Protein AF-X1DPW8-F1 (afdb_monomer)

Structure (mmCIF, N/CA/C/O backbone):
data_AF-X1DPW8-F1
#
_entry.id   AF-X1DPW8-F1
#
loop_
_atom_site.group_PDB
_atom_site.id
_atom_site.type_symbol
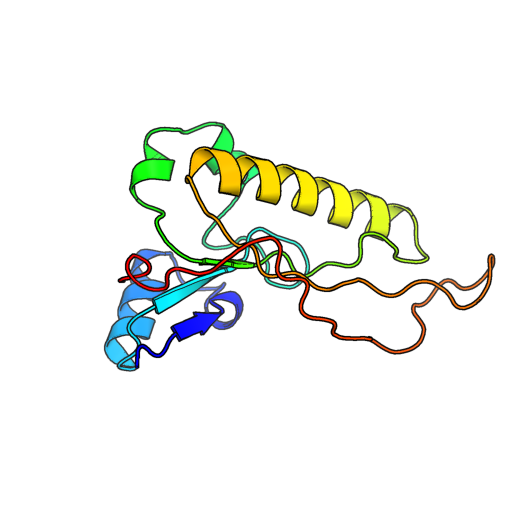_atom_site.label_atom_id
_atom_site.label_alt_id
_atom_site.label_comp_id
_atom_site.label_asym_id
_atom_site.label_entity_id
_atom_site.label_seq_id
_atom_site.pdbx_PDB_ins_code
_atom_site.Cartn_x
_atom_site.Cartn_y
_atom_site.Cartn_z
_atom_site.occupancy
_atom_site.B_iso_or_equiv
_atom_site.auth_seq_id
_atom_site.auth_comp_id
_atom_site.auth_asym_id
_atom_site.auth_atom_id
_atom_site.pdbx_PDB_model_num
ATOM 1 N N . MET A 1 1 ? 2.484 -3.925 24.265 1.00 70.31 1 MET A N 1
ATOM 2 C CA . MET A 1 1 ? 3.050 -3.961 22.899 1.00 70.31 1 MET A CA 1
ATOM 3 C C . MET A 1 1 ? 1.898 -4.350 22.000 1.00 70.31 1 MET A C 1
ATOM 5 O O . MET A 1 1 ? 1.327 -5.391 22.285 1.00 70.31 1 MET A O 1
ATOM 9 N N . LYS A 1 2 ? 1.523 -3.513 21.024 1.00 79.75 2 LYS A N 1
ATOM 10 C CA . LYS A 1 2 ? 0.401 -3.804 20.118 1.00 79.75 2 LYS A CA 1
ATOM 11 C C . LYS A 1 2 ? 0.865 -4.748 19.010 1.00 79.75 2 LYS A C 1
ATOM 13 O O . LYS A 1 2 ? 1.939 -4.524 18.446 1.00 79.75 2 LYS A O 1
ATOM 18 N N . LEU A 1 3 ? 0.086 -5.786 18.718 1.00 88.19 3 LEU A N 1
ATOM 19 C CA . LEU A 1 3 ? 0.318 -6.677 17.576 1.00 88.19 3 LEU A CA 1
ATOM 20 C C . LEU A 1 3 ? -0.586 -6.273 16.414 1.00 88.19 3 LEU A C 1
ATOM 22 O O . LEU A 1 3 ? -1.760 -5.971 16.613 1.00 88.19 3 LEU A O 1
ATOM 26 N N . GLY A 1 4 ? -0.037 -6.285 15.201 1.00 88.38 4 GLY A N 1
ATOM 27 C CA . GLY A 1 4 ? -0.782 -5.942 13.997 1.00 88.38 4 GLY A CA 1
ATOM 28 C C . GLY A 1 4 ? -0.474 -6.850 12.818 1.00 88.38 4 GLY A C 1
ATOM 29 O O . GLY A 1 4 ? 0.441 -7.674 12.874 1.00 88.38 4 GLY A O 1
ATOM 30 N N . VAL A 1 5 ? -1.265 -6.701 11.757 1.00 91.75 5 VAL A N 1
ATOM 31 C CA . VAL A 1 5 ? -1.198 -7.552 10.563 1.00 91.75 5 VAL A CA 1
ATOM 32 C C . VAL A 1 5 ? -1.316 -6.746 9.275 1.00 91.75 5 VAL A C 1
ATOM 34 O O . VAL A 1 5 ? -2.123 -5.823 9.171 1.00 91.75 5 VAL A O 1
ATOM 37 N N . LEU A 1 6 ? -0.537 -7.149 8.270 1.00 91.81 6 LEU A N 1
ATOM 38 C CA . LEU A 1 6 ? -0.722 -6.719 6.891 1.00 91.81 6 LEU A CA 1
ATOM 39 C C . LEU A 1 6 ? -1.941 -7.419 6.285 1.00 91.81 6 LEU A C 1
ATOM 41 O O . LEU A 1 6 ? -1.986 -8.644 6.162 1.00 91.81 6 LEU A O 1
ATOM 45 N N . THR A 1 7 ? -2.914 -6.624 5.859 1.00 91.81 7 THR A N 1
ATOM 46 C CA . THR A 1 7 ? -4.246 -7.089 5.436 1.00 91.81 7 THR A CA 1
ATOM 47 C C . THR A 1 7 ? -4.291 -7.795 4.082 1.00 91.81 7 THR A C 1
ATOM 49 O O . THR A 1 7 ? -5.336 -8.319 3.704 1.00 91.81 7 THR A O 1
ATOM 52 N N . SER A 1 8 ? -3.165 -7.914 3.372 1.00 91.62 8 SER A N 1
ATOM 53 C CA . SER A 1 8 ? -3.082 -8.592 2.067 1.00 91.62 8 SER A CA 1
ATOM 54 C C . SER A 1 8 ? -3.601 -10.033 2.072 1.00 91.62 8 SER A C 1
ATOM 56 O O . SER A 1 8 ? -4.111 -10.503 1.058 1.00 91.62 8 SER A O 1
ATOM 58 N N . LEU A 1 9 ? -3.519 -10.737 3.207 1.00 91.44 9 LEU A N 1
ATOM 59 C CA . LEU A 1 9 ? -4.064 -12.093 3.358 1.00 91.44 9 LEU A CA 1
ATOM 60 C C . LEU A 1 9 ? -5.602 -12.132 3.353 1.00 91.44 9 LEU A C 1
ATOM 62 O O . LEU A 1 9 ? -6.188 -13.178 3.087 1.00 91.44 9 LEU A O 1
ATOM 66 N N . PHE A 1 10 ? -6.254 -11.001 3.623 1.00 94.50 10 PHE A N 1
ATOM 67 C CA . PHE A 1 10 ? -7.705 -10.869 3.741 1.00 94.50 10 PHE A CA 1
ATOM 68 C C . PHE A 1 10 ? -8.353 -10.240 2.506 1.00 94.50 10 PHE A C 1
ATOM 70 O O . PHE A 1 10 ? -9.513 -9.855 2.570 1.00 94.50 10 PHE A O 1
ATOM 77 N N . GLY A 1 11 ? -7.653 -10.132 1.371 1.00 93.38 11 GLY A N 1
ATOM 78 C CA . GLY A 1 11 ? -8.138 -9.396 0.191 1.00 93.38 11 GLY A CA 1
ATOM 79 C C . GLY A 1 11 ? -9.423 -9.924 -0.472 1.00 93.38 11 GLY A C 1
ATOM 80 O O . GLY A 1 11 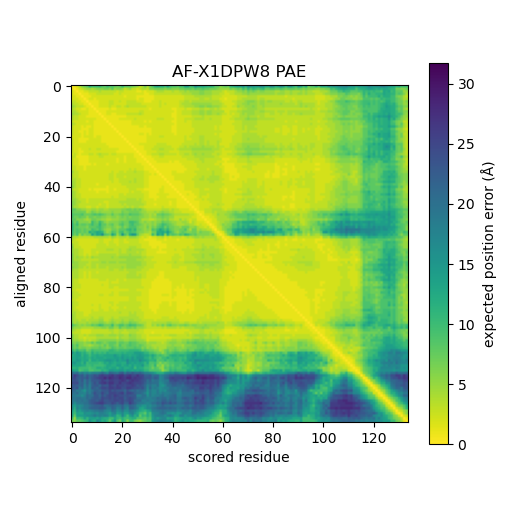? -9.892 -9.316 -1.427 1.00 93.38 11 GLY A O 1
ATOM 81 N N . SER A 1 12 ? -9.973 -11.048 -0.000 1.00 95.19 12 SER A N 1
ATOM 82 C CA . SER A 1 12 ? -11.276 -11.586 -0.426 1.00 95.19 12 SER A CA 1
ATOM 83 C C . SER A 1 12 ? -12.442 -11.187 0.484 1.00 95.19 12 SER A C 1
ATOM 85 O O . SER A 1 12 ? -13.588 -11.402 0.101 1.00 95.19 12 SER A O 1
ATOM 87 N N . LEU A 1 13 ? -12.154 -10.632 1.662 1.00 96.38 13 LEU A N 1
ATOM 88 C CA . LEU A 1 13 ? -13.139 -10.133 2.618 1.00 96.38 13 LEU A CA 1
ATOM 89 C C . LEU A 1 13 ? -13.391 -8.650 2.372 1.00 96.38 13 LEU A C 1
ATOM 91 O O . LEU A 1 13 ? -12.476 -7.931 1.948 1.00 96.38 13 LEU A O 1
ATOM 95 N N . ASP A 1 14 ? -14.592 -8.179 2.697 1.00 94.62 14 ASP A N 1
ATOM 96 C CA . ASP A 1 14 ? -14.814 -6.739 2.780 1.00 94.62 14 ASP A CA 1
ATOM 97 C C . ASP A 1 14 ? -14.078 -6.122 3.989 1.00 94.62 14 ASP A C 1
ATOM 99 O O . ASP A 1 14 ? -13.436 -6.812 4.788 1.00 94.62 14 ASP A O 1
ATOM 103 N N . TYR A 1 15 ? -14.099 -4.792 4.087 1.00 91.31 15 TYR A N 1
ATOM 104 C CA . TYR A 1 15 ? -13.365 -4.069 5.125 1.00 91.31 15 TYR A CA 1
ATOM 105 C C . TYR A 1 15 ? -13.822 -4.440 6.545 1.00 91.31 15 TYR A C 1
ATOM 107 O O . TYR A 1 15 ? -12.982 -4.666 7.415 1.00 91.31 15 TYR A O 1
ATOM 115 N N . GLU A 1 16 ? -15.131 -4.538 6.778 1.00 92.44 16 GLU A N 1
ATOM 116 C CA . GLU A 1 16 ? -15.690 -4.798 8.109 1.00 92.44 16 GLU A CA 1
ATOM 117 C C . GLU A 1 16 ? -15.480 -6.262 8.516 1.00 92.44 16 GLU A C 1
ATOM 119 O O . GLU A 1 16 ? -15.085 -6.550 9.648 1.00 92.44 16 GLU A O 1
ATOM 124 N N . GLU A 1 17 ? -15.660 -7.194 7.577 1.00 95.88 17 GLU A N 1
ATOM 125 C CA . GLU A 1 17 ? -15.346 -8.611 7.766 1.00 95.88 17 GLU A CA 1
ATOM 126 C C . GLU A 1 17 ? -13.863 -8.811 8.084 1.00 95.88 17 GLU A C 1
ATOM 128 O O . GLU A 1 17 ? -13.516 -9.553 9.005 1.00 95.88 17 GLU A O 1
ATOM 133 N N . MET A 1 18 ? -12.974 -8.127 7.357 1.00 94.81 18 MET A N 1
ATOM 134 C CA . MET A 1 18 ? -11.540 -8.160 7.625 1.00 94.81 18 MET A CA 1
ATOM 135 C C . MET A 1 18 ? -11.237 -7.671 9.045 1.00 94.81 18 MET A C 1
ATOM 137 O O . MET A 1 18 ? -10.570 -8.390 9.791 1.00 94.81 18 MET A O 1
ATOM 141 N N . LEU A 1 19 ? -11.761 -6.511 9.461 1.00 92.81 19 LEU A N 1
ATOM 142 C CA . LEU A 1 19 ? -11.536 -5.992 10.815 1.00 92.81 19 LEU A CA 1
ATOM 143 C C . LEU A 1 19 ? -12.059 -6.951 11.891 1.00 92.81 19 LEU A C 1
ATOM 145 O O . LEU A 1 19 ? -11.355 -7.206 12.871 1.00 92.81 19 LEU A O 1
ATOM 149 N N . ALA A 1 20 ? -13.237 -7.546 11.689 1.00 94.44 20 ALA A N 1
ATOM 150 C CA . ALA A 1 20 ? -13.788 -8.538 12.607 1.00 94.44 20 ALA A CA 1
ATOM 151 C C . ALA A 1 20 ? -12.847 -9.743 12.777 1.00 94.44 20 ALA A C 1
ATOM 153 O O . ALA A 1 20 ? -12.599 -10.176 13.903 1.00 94.44 20 ALA A O 1
ATOM 154 N N . ARG A 1 21 ? -12.256 -10.243 11.683 1.00 95.00 21 ARG A N 1
ATOM 155 C CA . ARG A 1 21 ? -11.278 -11.345 11.727 1.00 95.00 21 ARG A CA 1
ATOM 156 C C . ARG A 1 21 ? -9.988 -10.961 12.446 1.00 95.00 21 ARG A C 1
ATOM 158 O O . ARG A 1 21 ? -9.416 -11.798 13.143 1.00 95.00 21 ARG A O 1
ATOM 165 N N . VAL A 1 22 ? -9.528 -9.720 12.292 1.00 92.75 22 VAL A N 1
ATOM 166 C CA . VAL A 1 22 ? -8.331 -9.218 12.980 1.00 92.75 22 VAL A CA 1
ATOM 167 C C . VAL A 1 22 ? -8.574 -9.118 14.491 1.00 92.75 22 VAL A C 1
ATOM 169 O O . VAL A 1 22 ? -7.753 -9.605 15.270 1.00 92.75 22 VAL A O 1
ATOM 172 N N . VAL A 1 23 ? -9.731 -8.591 14.907 1.00 93.31 23 VAL A N 1
ATOM 173 C CA . VAL A 1 23 ? -10.130 -8.521 16.325 1.00 93.31 23 VAL A CA 1
ATOM 174 C C . VAL A 1 23 ? -10.313 -9.918 16.925 1.00 93.31 23 VAL A C 1
ATOM 176 O O . VAL A 1 23 ? -9.818 -10.184 18.019 1.00 93.31 23 VAL A O 1
ATOM 179 N N . GLU A 1 24 ? -10.966 -10.839 16.210 1.00 95.81 24 GLU A N 1
ATOM 180 C CA . GLU A 1 24 ? -11.142 -12.234 16.646 1.00 95.81 24 GLU A CA 1
ATOM 181 C C . GLU A 1 24 ? -9.795 -12.948 16.851 1.00 95.81 24 GLU A C 1
ATOM 183 O O . GLU A 1 24 ? -9.650 -13.758 17.766 1.00 95.81 24 GLU A O 1
ATOM 188 N N . ALA A 1 25 ? -8.787 -12.611 16.041 1.00 93.56 25 ALA A N 1
ATOM 189 C CA . ALA A 1 25 ? -7.423 -13.116 16.179 1.00 93.56 25 ALA A CA 1
ATOM 190 C C . ALA A 1 25 ? -6.629 -12.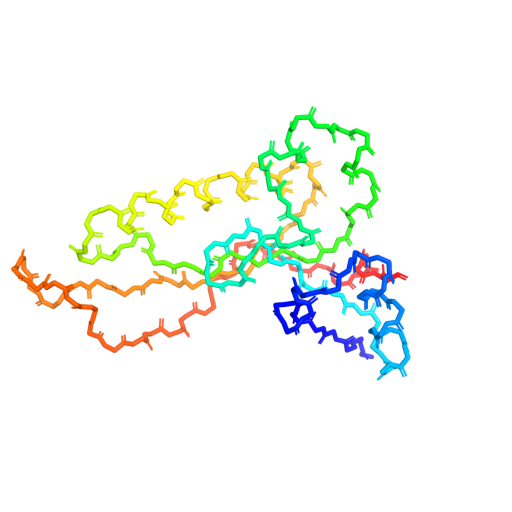473 17.338 1.00 93.56 25 ALA A C 1
ATOM 192 O O . ALA A 1 25 ? -5.477 -12.850 17.563 1.00 93.56 25 ALA A O 1
ATOM 193 N N . GLY A 1 26 ? -7.216 -11.521 18.073 1.00 92.50 26 GLY A N 1
ATOM 194 C CA . GLY A 1 26 ? -6.578 -10.827 19.195 1.00 92.50 26 GLY A CA 1
ATOM 195 C C . GLY A 1 26 ? -5.531 -9.793 18.773 1.00 92.50 26 GLY A C 1
ATOM 196 O O . GLY A 1 26 ? -4.618 -9.501 19.544 1.00 92.50 26 GLY A O 1
ATOM 197 N N . LEU A 1 27 ? -5.627 -9.279 17.547 1.00 90.75 27 LEU A N 1
ATOM 198 C CA . LEU A 1 27 ? -4.740 -8.248 17.013 1.00 90.75 27 LEU A CA 1
ATOM 199 C C . LEU A 1 27 ? -5.370 -6.861 17.191 1.00 90.75 27 LEU A C 1
ATOM 201 O O . LEU A 1 27 ? -6.588 -6.708 17.168 1.00 90.75 27 LEU A O 1
ATOM 205 N N . GLU A 1 28 ? -4.528 -5.844 17.350 1.00 87.38 28 GLU A N 1
ATOM 206 C CA . GLU A 1 28 ? -4.937 -4.492 17.761 1.00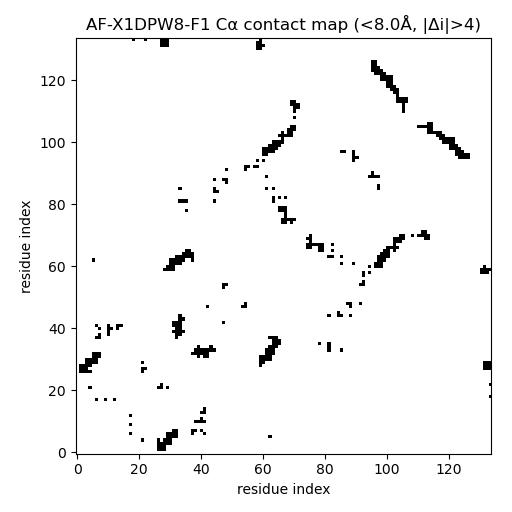 87.38 28 GLU A CA 1
ATOM 207 C C . GLU A 1 28 ? -4.705 -3.438 16.668 1.00 87.38 28 GLU A C 1
ATOM 209 O O . GLU A 1 28 ? -5.191 -2.315 16.782 1.00 87.38 28 GLU A O 1
ATOM 214 N N . ALA A 1 29 ? -3.956 -3.783 15.614 1.00 88.12 29 ALA A N 1
ATOM 215 C CA . ALA A 1 29 ? -3.592 -2.868 14.536 1.00 88.12 29 ALA A CA 1
ATOM 216 C C . ALA A 1 29 ? -3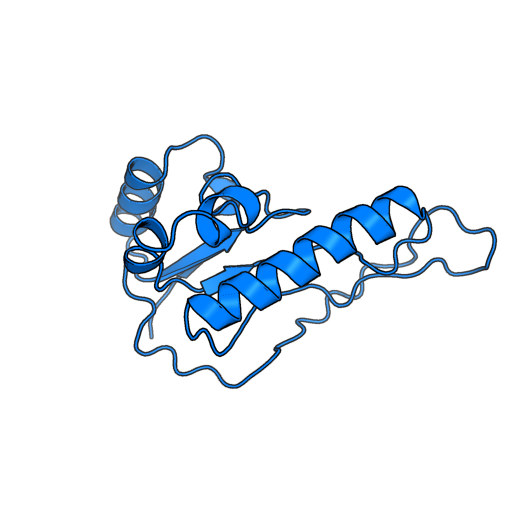.631 -3.540 13.155 1.00 88.12 29 ALA A C 1
ATOM 218 O O . ALA A 1 29 ? -3.366 -4.736 13.010 1.00 88.12 29 ALA A O 1
ATOM 219 N N . VAL A 1 30 ? -3.895 -2.745 12.117 1.00 89.81 30 VAL A N 1
ATOM 220 C CA . VAL A 1 30 ? -3.826 -3.185 10.715 1.00 89.81 30 VAL A CA 1
ATOM 221 C C . VAL A 1 30 ? -2.886 -2.312 9.895 1.00 89.81 30 VAL A C 1
ATOM 223 O O . VAL A 1 30 ? -2.782 -1.101 10.103 1.00 89.81 30 VAL A O 1
ATOM 226 N N . GLU A 1 31 ? -2.229 -2.956 8.937 1.00 90.94 31 GLU A N 1
ATOM 227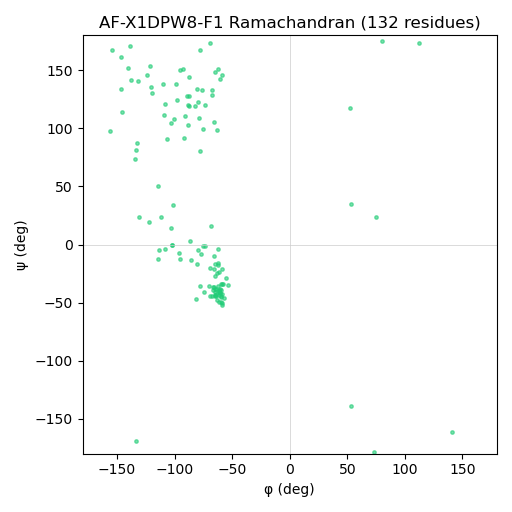 C CA . GLU A 1 31 ? -1.489 -2.337 7.842 1.00 90.94 31 GLU A CA 1
ATOM 228 C C . GLU A 1 31 ? -2.286 -2.566 6.547 1.00 90.94 31 GLU A C 1
ATOM 230 O O . GLU A 1 31 ? -2.601 -3.708 6.184 1.00 90.94 31 GLU A O 1
ATOM 235 N N . LEU A 1 32 ? -2.682 -1.484 5.880 1.00 92.62 32 LEU A N 1
ATOM 236 C CA . LEU A 1 32 ? -3.541 -1.514 4.703 1.00 92.62 32 LEU A CA 1
ATOM 237 C C . LEU A 1 32 ? -2.712 -1.432 3.424 1.00 92.62 32 LEU A C 1
ATOM 239 O O . LEU A 1 32 ? -1.958 -0.481 3.208 1.00 92.62 32 LEU A O 1
ATOM 243 N N . GLY A 1 33 ? -2.893 -2.420 2.549 1.00 94.19 33 GLY A N 1
ATOM 244 C CA . GLY A 1 33 ? -2.332 -2.393 1.203 1.00 94.19 33 GLY A CA 1
ATOM 245 C C . GLY A 1 33 ? -2.993 -1.307 0.356 1.00 94.19 33 GLY A C 1
ATOM 246 O O . GLY A 1 33 ? -4.216 -1.260 0.257 1.00 94.19 33 GLY A O 1
ATOM 247 N N . THR A 1 34 ? -2.175 -0.461 -0.267 1.00 95.25 34 THR A N 1
ATOM 248 C CA . THR A 1 34 ? -2.604 0.661 -1.130 1.00 95.25 34 THR A CA 1
ATOM 249 C C . THR A 1 34 ? -2.476 0.363 -2.629 1.00 95.25 34 THR A C 1
ATOM 251 O O . THR A 1 34 ? -2.807 1.189 -3.479 1.00 95.25 34 THR A O 1
ATOM 254 N N . GLY A 1 35 ? -2.003 -0.833 -2.983 1.00 95.56 35 GLY A N 1
ATOM 255 C CA . GLY A 1 35 ? -1.761 -1.290 -4.349 1.00 95.56 35 GLY A CA 1
ATOM 256 C C . GLY A 1 35 ? -0.479 -2.112 -4.452 1.00 95.56 35 GLY A C 1
ATOM 257 O O . GLY A 1 35 ? 0.031 -2.603 -3.449 1.00 95.56 35 GLY A O 1
ATOM 258 N N . ASN A 1 36 ? 0.052 -2.262 -5.669 1.00 95.44 36 ASN A N 1
ATOM 259 C CA . ASN A 1 36 ? 1.235 -3.082 -5.966 1.00 95.44 36 ASN A CA 1
ATOM 260 C C . ASN A 1 36 ? 1.083 -4.528 -5.445 1.00 95.44 36 ASN A C 1
ATOM 262 O O . ASN A 1 36 ? 0.010 -5.113 -5.588 1.00 95.44 36 ASN A O 1
ATOM 266 N N . TYR A 1 37 ? 2.129 -5.129 -4.864 1.00 94.19 37 TYR A N 1
ATOM 267 C CA . TYR A 1 37 ? 2.078 -6.522 -4.405 1.00 94.19 37 TYR A CA 1
ATOM 268 C C . TYR A 1 37 ? 1.086 -6.765 -3.252 1.00 94.19 37 TYR A C 1
ATOM 270 O O . TYR A 1 37 ? 0.424 -7.801 -3.281 1.00 94.19 37 TYR A O 1
ATOM 278 N N . PRO A 1 38 ? 0.929 -5.857 -2.264 1.00 93.25 38 PRO A N 1
ATOM 279 C CA . PRO A 1 38 ? -0.069 -6.005 -1.206 1.00 93.25 38 PRO A CA 1
ATOM 280 C C . PRO A 1 38 ? -1.522 -5.958 -1.692 1.00 93.25 38 PRO A C 1
ATOM 282 O O . PRO A 1 38 ? -2.412 -6.369 -0.947 1.00 93.25 38 PRO A O 1
ATOM 285 N N . GLY A 1 39 ? -1.761 -5.452 -2.909 1.00 95.00 39 GLY A N 1
ATOM 286 C CA . GLY A 1 39 ? -3.096 -5.156 -3.418 1.00 95.00 39 GLY A CA 1
ATOM 287 C C . GLY A 1 39 ? -3.710 -3.913 -2.767 1.00 95.00 39 GLY A C 1
ATOM 288 O O . GLY A 1 39 ? -3.073 -3.252 -1.951 1.00 95.00 39 GLY A O 1
ATOM 289 N N . LYS A 1 40 ? -4.947 -3.588 -3.165 1.00 95.31 40 LYS A N 1
ATOM 290 C CA . LYS A 1 40 ? -5.692 -2.395 -2.715 1.00 95.31 40 LYS A CA 1
ATOM 291 C C . LYS A 1 40 ? -7.121 -2.680 -2.239 1.00 95.31 40 LYS A C 1
ATOM 293 O O . LYS A 1 40 ? -7.974 -1.804 -2.295 1.00 95.31 40 LYS A O 1
ATOM 298 N N . ALA A 1 41 ? -7.395 -3.918 -1.821 1.00 94.88 41 ALA A N 1
ATOM 299 C CA . ALA A 1 41 ? -8.751 -4.394 -1.519 1.00 94.88 41 ALA A CA 1
ATOM 300 C C . ALA A 1 41 ? -9.468 -3.560 -0.440 1.00 94.88 41 ALA A C 1
ATOM 302 O O . ALA A 1 41 ? -10.674 -3.359 -0.515 1.00 94.88 41 ALA A O 1
ATOM 303 N N . HIS A 1 42 ? -8.713 -3.054 0.536 1.00 93.00 42 HIS A N 1
ATOM 304 C CA . HIS A 1 42 ? -9.239 -2.340 1.704 1.00 93.00 42 HIS A CA 1
ATOM 305 C C . HIS A 1 42 ? -8.847 -0.863 1.750 1.00 93.00 42 HIS A C 1
ATOM 307 O O . HIS A 1 42 ? -9.255 -0.148 2.657 1.00 93.00 42 HIS A O 1
ATOM 313 N N . CYS A 1 43 ? -8.015 -0.408 0.815 1.00 93.50 43 CYS A N 1
ATOM 314 C CA . CYS A 1 43 ? -7.528 0.964 0.764 1.00 93.50 43 CYS A CA 1
ATOM 315 C C . CYS A 1 43 ? -7.118 1.288 -0.674 1.00 93.50 43 CYS A C 1
ATOM 317 O O . CYS A 1 43 ? -6.037 0.919 -1.127 1.00 93.50 43 CYS A O 1
ATOM 319 N N . SER A 1 44 ? -8.008 1.948 -1.413 1.00 93.94 44 SER A N 1
ATOM 320 C CA . SER A 1 44 ? -7.778 2.368 -2.797 1.00 93.94 44 SER A CA 1
ATOM 321 C C . SER A 1 44 ? -7.416 3.856 -2.807 1.00 93.94 44 SER A C 1
ATOM 323 O O . SER A 1 44 ? -8.304 4.682 -2.588 1.00 93.94 44 SER A O 1
ATOM 325 N N . PRO A 1 45 ? -6.147 4.245 -3.064 1.00 94.00 45 PRO A N 1
ATOM 326 C CA . PRO A 1 45 ? -5.768 5.659 -3.105 1.00 94.00 45 PRO A CA 1
ATOM 327 C C . PRO A 1 45 ? -6.552 6.454 -4.147 1.00 94.00 45 PRO A C 1
ATOM 329 O O . PRO A 1 45 ? -6.879 7.610 -3.915 1.00 94.00 45 PRO A O 1
ATOM 332 N N . ASP A 1 46 ? -6.896 5.820 -5.272 1.00 93.25 46 ASP A N 1
ATOM 333 C CA . ASP A 1 46 ? -7.697 6.432 -6.334 1.00 93.25 46 ASP A CA 1
ATOM 334 C C . ASP A 1 46 ? -9.081 6.871 -5.842 1.00 93.25 46 ASP A C 1
ATOM 336 O O . ASP A 1 46 ? -9.574 7.922 -6.239 1.00 93.25 46 ASP A O 1
ATOM 340 N N . GLU A 1 47 ? -9.720 6.076 -4.986 1.00 91.94 47 GLU A N 1
ATOM 341 C CA . GLU A 1 47 ? -11.046 6.389 -4.442 1.00 91.94 47 GLU A CA 1
ATOM 342 C C . GLU A 1 47 ? -10.933 7.366 -3.271 1.00 91.94 47 GLU A C 1
ATOM 344 O O . GLU A 1 47 ? -11.623 8.383 -3.233 1.00 91.94 47 GLU A O 1
ATOM 349 N N . LEU A 1 48 ? -10.010 7.095 -2.347 1.00 91.19 48 LEU A N 1
ATOM 350 C CA . LEU A 1 48 ? -9.876 7.833 -1.095 1.00 91.19 48 LEU A CA 1
ATOM 351 C C . LEU A 1 48 ? -9.361 9.263 -1.288 1.00 91.19 48 LEU A C 1
ATOM 353 O O . LEU A 1 48 ? -9.831 10.171 -0.609 1.00 91.19 48 LEU A O 1
ATOM 357 N N . LEU A 1 49 ? -8.461 9.504 -2.247 1.00 91.75 49 LEU A N 1
ATOM 358 C CA . LEU A 1 49 ? -8.015 10.867 -2.576 1.00 91.75 49 LEU A CA 1
ATOM 359 C C . LEU A 1 49 ? -9.140 11.735 -3.165 1.00 91.75 49 LEU A C 1
ATOM 361 O O . LEU A 1 49 ? -9.058 12.961 -3.115 1.00 91.75 49 LEU A O 1
ATOM 365 N N . ASN A 1 50 ? -10.195 11.112 -3.699 1.00 91.62 50 ASN A N 1
ATOM 366 C CA . ASN A 1 50 ? -11.369 11.801 -4.232 1.00 91.62 50 ASN A CA 1
ATOM 367 C C . ASN A 1 50 ? -12.527 11.904 -3.219 1.00 91.62 50 ASN A C 1
ATOM 369 O O . ASN A 1 50 ? -13.498 12.609 -3.491 1.00 91.62 50 ASN A O 1
ATOM 373 N N . ASP A 1 51 ? -12.427 11.260 -2.049 1.00 89.31 51 ASP A N 1
ATOM 374 C CA . ASP A 1 51 ? -13.450 11.270 -0.998 1.00 89.31 51 ASP A CA 1
ATOM 375 C C . ASP A 1 51 ? -12.836 11.557 0.383 1.00 89.31 51 ASP A C 1
ATOM 377 O O . ASP A 1 51 ? -12.514 10.666 1.176 1.00 89.31 51 ASP A O 1
ATOM 381 N N . ARG A 1 52 ? -12.719 12.852 0.700 1.00 80.38 52 ARG A N 1
ATOM 382 C CA . ARG A 1 52 ? -12.182 13.329 1.984 1.00 80.38 52 ARG A CA 1
ATOM 383 C C . ARG A 1 52 ? -13.003 12.891 3.202 1.00 80.38 52 ARG A C 1
ATOM 385 O O . ARG A 1 52 ? -12.469 12.858 4.309 1.00 80.38 52 ARG A O 1
ATOM 392 N N . GLU A 1 53 ? -14.287 12.579 3.041 1.00 83.88 53 GLU A N 1
ATOM 393 C CA . GLU A 1 53 ? -15.108 12.107 4.160 1.00 83.88 53 GLU A CA 1
ATOM 394 C C . GLU A 1 53 ? -14.820 10.634 4.469 1.00 83.88 53 GLU A C 1
ATOM 396 O O . GLU A 1 53 ? -14.767 10.255 5.644 1.00 83.88 53 GLU A O 1
ATOM 401 N N . ALA A 1 54 ? -14.551 9.819 3.443 1.00 81.38 54 ALA A N 1
ATOM 402 C CA . ALA A 1 54 ? -14.094 8.444 3.623 1.00 81.38 54 ALA A CA 1
ATOM 403 C C . ALA A 1 54 ? -12.755 8.382 4.379 1.00 81.38 54 ALA A C 1
ATOM 405 O O . ALA A 1 54 ? -12.608 7.543 5.270 1.00 81.38 54 ALA A O 1
ATOM 406 N N . LEU A 1 55 ? -11.827 9.314 4.110 1.00 77.94 55 LEU A N 1
ATOM 407 C CA . LEU A 1 55 ? -10.509 9.395 4.765 1.00 77.94 55 LEU A CA 1
ATOM 408 C C . LEU A 1 55 ? -10.580 9.437 6.295 1.00 77.94 55 LEU A C 1
ATOM 410 O O . LEU A 1 55 ? -9.742 8.836 6.964 1.00 77.94 55 LEU A O 1
ATOM 414 N N . LYS A 1 56 ? -11.608 10.071 6.875 1.00 73.00 56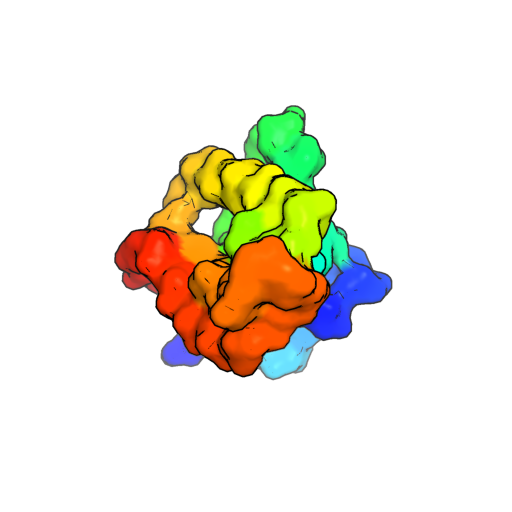 LYS A N 1
ATOM 415 C CA . LYS A 1 56 ? -11.752 10.201 8.340 1.00 73.00 56 LYS A CA 1
ATOM 416 C C . LYS A 1 56 ? -11.821 8.855 9.068 1.00 73.00 56 LYS A C 1
ATOM 418 O O . LYS A 1 56 ? -11.559 8.804 10.269 1.00 73.00 56 LYS A O 1
ATOM 423 N N . ARG A 1 57 ? -12.180 7.779 8.360 1.00 74.88 57 ARG A N 1
ATOM 424 C CA . ARG A 1 57 ? -12.279 6.416 8.905 1.00 74.88 57 ARG A CA 1
ATOM 425 C C . ARG A 1 57 ? -10.940 5.669 8.894 1.00 74.88 57 ARG A C 1
ATOM 427 O O . ARG A 1 57 ? -10.812 4.649 9.567 1.00 74.88 57 ARG A O 1
ATOM 434 N N . TYR A 1 58 ? -9.939 6.179 8.176 1.00 73.31 58 TYR A N 1
ATOM 435 C CA . TYR A 1 58 ? -8.654 5.521 7.959 1.00 73.31 58 TYR A CA 1
ATOM 436 C C . TYR A 1 58 ? -7.548 6.194 8.778 1.00 73.31 58 TYR A C 1
ATOM 438 O O . TYR A 1 58 ? -6.878 7.107 8.321 1.00 73.31 58 TYR A O 1
ATOM 446 N N . LYS A 1 59 ? -7.317 5.715 10.004 1.00 70.12 59 LYS A N 1
ATOM 447 C CA . LYS A 1 59 ? -6.118 6.047 10.802 1.00 70.12 59 LYS A CA 1
ATOM 448 C C . LYS A 1 59 ? -5.253 4.807 11.022 1.00 70.12 59 LYS A C 1
ATOM 450 O O . LYS A 1 59 ? -4.944 4.438 12.148 1.00 70.12 59 LYS A O 1
ATOM 455 N N . LYS A 1 60 ? -4.945 4.091 9.942 1.00 79.94 60 LYS A N 1
ATOM 456 C CA . LYS A 1 60 ? -4.245 2.797 9.979 1.00 79.94 60 LYS A CA 1
ATOM 457 C C . LYS A 1 60 ? -2.953 2.876 9.173 1.00 79.94 60 LYS A C 1
ATOM 459 O O . LYS A 1 60 ? -2.904 3.668 8.244 1.00 79.94 60 LYS A O 1
ATOM 464 N N . ALA A 1 61 ? -1.940 2.063 9.485 1.00 86.94 61 ALA A N 1
ATOM 465 C CA . ALA A 1 61 ? -0.667 2.047 8.755 1.00 86.94 61 ALA A CA 1
ATOM 466 C C . ALA A 1 61 ? -0.871 1.720 7.258 1.00 86.94 61 ALA A C 1
ATOM 468 O O . ALA A 1 61 ? -1.754 0.931 6.930 1.00 86.94 61 ALA A O 1
ATOM 469 N N . LEU A 1 62 ? -0.063 2.296 6.358 1.00 91.31 62 LEU A N 1
ATOM 470 C CA . LEU A 1 62 ? -0.159 2.064 4.907 1.00 91.31 62 LEU A CA 1
ATOM 471 C C . LEU A 1 62 ? 1.037 1.262 4.386 1.00 91.31 62 LEU A C 1
ATOM 473 O O . LEU A 1 62 ? 2.185 1.569 4.716 1.00 91.31 62 LEU A O 1
ATOM 477 N N . SER A 1 63 ? 0.762 0.312 3.493 1.00 92.38 63 SER A N 1
ATOM 478 C CA . SER A 1 63 ? 1.762 -0.498 2.789 1.00 92.38 63 SER A CA 1
ATOM 479 C C . SER A 1 63 ? 1.666 -0.295 1.285 1.00 92.38 63 SER A C 1
ATOM 481 O O . SER A 1 63 ? 0.600 -0.460 0.686 1.00 92.38 63 SER A O 1
ATOM 483 N N . CYS A 1 64 ? 2.799 -0.021 0.648 1.00 94.06 64 CYS A N 1
ATOM 484 C CA . CYS A 1 64 ? 2.924 0.102 -0.801 1.00 94.06 64 CYS A CA 1
ATOM 485 C C . CYS A 1 64 ? 4.162 -0.659 -1.283 1.00 94.06 64 CYS A C 1
ATOM 487 O O . CYS A 1 64 ? 5.204 -0.086 -1.607 1.00 94.06 64 CYS A O 1
ATOM 489 N N . HIS A 1 65 ? 4.087 -1.991 -1.285 1.00 93.19 65 HIS A N 1
ATOM 490 C CA . HIS A 1 65 ? 5.244 -2.804 -1.648 1.00 93.19 65 HIS A CA 1
ATOM 491 C C . HIS A 1 65 ? 5.234 -3.021 -3.158 1.00 93.19 65 HIS A C 1
ATOM 493 O O . HIS A 1 65 ? 4.457 -3.819 -3.671 1.00 93.19 65 HIS A O 1
ATOM 499 N N . GLY A 1 66 ? 6.085 -2.288 -3.870 1.00 91.44 66 GLY A N 1
ATOM 500 C CA . GLY A 1 66 ? 6.257 -2.402 -5.314 1.00 91.44 66 GLY A CA 1
ATOM 501 C C . GLY A 1 66 ? 7.727 -2.455 -5.707 1.00 91.44 66 GLY A C 1
ATOM 502 O O . GLY A 1 66 ? 8.624 -2.602 -4.879 1.00 91.44 66 GLY A O 1
ATOM 503 N N . ASN A 1 67 ? 7.977 -2.325 -7.002 1.00 93.38 67 ASN A N 1
ATOM 504 C CA . ASN A 1 67 ? 9.317 -2.161 -7.550 1.00 93.38 67 ASN A CA 1
ATOM 505 C C . ASN A 1 67 ? 9.323 -1.014 -8.576 1.00 93.38 67 ASN A C 1
ATOM 507 O O . ASN A 1 67 ? 9.233 -1.286 -9.771 1.00 93.38 67 ASN A O 1
ATOM 511 N N . PRO A 1 68 ? 9.405 0.255 -8.131 1.00 92.12 68 PRO A N 1
ATOM 512 C CA . PRO A 1 68 ? 9.467 1.420 -9.023 1.00 92.12 68 PRO A CA 1
ATOM 513 C C . PRO A 1 68 ? 10.740 1.489 -9.881 1.00 92.12 68 PRO A C 1
ATOM 515 O O . PRO A 1 68 ? 10.829 2.309 -10.783 1.00 92.12 68 PRO A O 1
ATOM 518 N N . ILE A 1 69 ? 11.732 0.638 -9.603 1.00 91.06 69 ILE A N 1
ATOM 519 C CA . ILE A 1 69 ? 12.993 0.528 -10.352 1.00 91.06 69 ILE A CA 1
ATOM 520 C C . ILE A 1 69 ? 13.092 -0.807 -11.101 1.00 91.06 69 ILE A C 1
ATOM 522 O O . ILE A 1 69 ? 14.185 -1.302 -11.371 1.00 91.06 69 ILE A O 1
ATOM 526 N N . HIS A 1 70 ? 11.948 -1.424 -11.402 1.00 92.81 70 HIS A N 1
ATOM 527 C CA . HIS A 1 70 ? 11.895 -2.690 -12.119 1.00 92.81 70 HIS A CA 1
ATOM 528 C C . HIS A 1 70 ? 12.532 -2.560 -13.522 1.00 92.81 70 HIS A C 1
ATOM 530 O O . HIS A 1 70 ? 12.340 -1.545 -14.186 1.00 92.81 70 HIS A O 1
ATOM 536 N N . PRO A 1 71 ? 13.263 -3.577 -14.020 1.00 90.38 71 PRO A N 1
ATOM 537 C CA . PRO A 1 71 ? 13.869 -3.528 -15.357 1.00 90.38 71 PRO A CA 1
ATOM 538 C C . PRO A 1 71 ? 12.862 -3.438 -16.514 1.00 90.38 71 PRO A C 1
ATOM 540 O O . PRO A 1 71 ? 13.209 -2.991 -17.601 1.00 90.38 71 PRO A O 1
ATOM 543 N N . GLN A 1 72 ? 11.631 -3.904 -16.299 1.00 92.50 72 GLN A N 1
ATOM 544 C CA . GLN A 1 72 ? 10.516 -3.696 -17.231 1.00 92.50 72 GLN A CA 1
ATOM 545 C C . GLN A 1 72 ? 9.843 -2.366 -16.901 1.00 92.50 72 GLN A C 1
ATOM 547 O O . GLN A 1 72 ? 9.337 -2.199 -15.787 1.00 92.50 72 GLN A O 1
ATOM 552 N N . GLU A 1 73 ? 9.855 -1.451 -17.866 1.00 92.62 73 GLU A N 1
ATOM 553 C CA . GLU A 1 73 ? 9.440 -0.061 -17.698 1.00 92.62 73 GLU A CA 1
ATOM 554 C C . GLU A 1 73 ? 7.955 0.062 -17.348 1.00 92.62 73 GLU A C 1
ATOM 556 O O . GLU A 1 73 ? 7.601 0.838 -16.465 1.00 92.62 73 GLU A O 1
ATOM 561 N N . GLU A 1 74 ? 7.096 -0.766 -17.940 1.00 95.75 74 GLU A N 1
ATOM 562 C CA . GLU A 1 74 ? 5.659 -0.754 -17.661 1.00 95.75 74 GLU A CA 1
ATOM 563 C C . GLU A 1 74 ? 5.371 -1.084 -16.189 1.00 95.75 74 GLU A C 1
ATOM 565 O O . GLU A 1 74 ? 4.536 -0.444 -15.549 1.00 95.75 74 GLU A O 1
ATOM 570 N N . ILE A 1 75 ? 6.109 -2.046 -15.621 1.00 94.56 75 ILE A N 1
ATOM 571 C CA . ILE A 1 75 ? 5.999 -2.420 -14.203 1.00 94.56 75 ILE A CA 1
ATOM 572 C C . ILE A 1 75 ? 6.548 -1.300 -13.314 1.00 94.56 75 ILE A C 1
ATOM 574 O O . ILE A 1 75 ? 5.925 -0.953 -12.310 1.00 94.56 75 ILE A O 1
ATOM 578 N N . ALA A 1 76 ? 7.703 -0.732 -13.670 1.00 93.81 76 ALA A N 1
ATOM 579 C CA . ALA A 1 76 ? 8.321 0.358 -12.921 1.00 93.81 76 ALA A CA 1
ATOM 580 C C . ALA A 1 76 ? 7.395 1.580 -12.839 1.00 93.81 76 ALA A C 1
ATOM 582 O O . ALA A 1 76 ? 7.130 2.078 -11.744 1.00 93.81 76 ALA A O 1
ATOM 583 N N . GLN A 1 77 ? 6.846 2.009 -13.978 1.00 97.12 77 GLN A N 1
ATOM 584 C CA . GLN A 1 77 ? 5.932 3.145 -14.070 1.00 97.12 77 GLN A CA 1
ATOM 585 C C . GLN A 1 77 ? 4.634 2.892 -13.297 1.00 97.12 77 GLN A C 1
ATOM 587 O O . GLN A 1 77 ? 4.235 3.735 -12.494 1.00 97.12 77 GLN A O 1
ATOM 592 N N . ALA A 1 78 ? 4.001 1.726 -13.472 1.00 96.69 78 ALA A N 1
ATOM 593 C CA . ALA A 1 78 ? 2.776 1.390 -12.746 1.00 96.69 78 ALA A CA 1
ATOM 594 C C . ALA A 1 78 ? 2.999 1.390 -11.224 1.00 96.69 78 ALA A C 1
ATOM 596 O O . ALA A 1 78 ? 2.222 1.987 -10.478 1.00 96.69 78 ALA A O 1
ATOM 597 N N . HIS A 1 79 ? 4.093 0.783 -10.753 1.00 96.25 79 HIS A N 1
ATOM 598 C CA . HIS A 1 79 ? 4.423 0.763 -9.329 1.00 96.25 79 HIS A CA 1
ATOM 599 C C . HIS A 1 79 ? 4.770 2.146 -8.773 1.00 96.25 79 HIS A C 1
ATOM 601 O O . HIS A 1 79 ? 4.418 2.450 -7.631 1.00 96.25 79 HIS A O 1
ATOM 607 N N . HIS A 1 80 ? 5.445 2.980 -9.566 1.00 96.00 80 HIS A N 1
ATOM 608 C CA . HIS A 1 80 ? 5.771 4.351 -9.193 1.00 96.00 80 HIS A CA 1
ATOM 609 C C . HIS A 1 80 ? 4.514 5.213 -9.027 1.00 96.00 80 HIS A C 1
ATOM 611 O O . HIS A 1 80 ? 4.384 5.904 -8.023 1.00 96.00 80 HIS A O 1
ATOM 617 N N . GLN A 1 81 ? 3.545 5.103 -9.938 1.00 97.31 81 GLN A N 1
ATOM 618 C CA . GLN A 1 81 ? 2.283 5.848 -9.845 1.00 97.31 81 GLN A CA 1
ATOM 619 C C . GLN A 1 81 ? 1.486 5.495 -8.583 1.00 97.31 81 GLN A C 1
ATOM 621 O O . GLN A 1 81 ? 0.923 6.374 -7.931 1.00 97.31 81 GLN A O 1
ATOM 626 N N . VAL A 1 82 ? 1.437 4.211 -8.213 1.00 96.56 82 VAL A N 1
ATOM 627 C CA . VAL A 1 82 ? 0.796 3.779 -6.959 1.00 96.56 82 VAL A CA 1
ATOM 628 C C . VAL A 1 82 ? 1.549 4.341 -5.751 1.00 96.56 82 VAL A C 1
ATOM 630 O O . VAL A 1 82 ? 0.917 4.795 -4.798 1.00 96.56 82 VAL A O 1
ATOM 633 N N . PHE A 1 83 ? 2.886 4.353 -5.793 1.00 95.50 83 PHE A N 1
ATOM 634 C CA . PHE A 1 83 ? 3.708 4.953 -4.744 1.00 95.50 83 PHE A CA 1
ATOM 635 C C . PHE A 1 83 ? 3.393 6.442 -4.560 1.00 95.50 83 PHE A C 1
ATOM 637 O O . PHE A 1 83 ? 3.068 6.842 -3.446 1.00 95.50 83 PHE A O 1
ATOM 644 N N . GLU A 1 84 ? 3.400 7.246 -5.626 1.00 96.44 84 GLU A N 1
ATOM 645 C CA . GLU A 1 84 ? 3.103 8.684 -5.540 1.00 96.44 84 GLU A CA 1
ATOM 646 C C . GLU A 1 84 ? 1.721 8.947 -4.932 1.00 96.44 84 GLU A C 1
ATOM 648 O O . GLU A 1 84 ? 1.591 9.732 -3.993 1.00 96.44 84 GLU A O 1
ATOM 653 N N . LYS A 1 85 ? 0.695 8.221 -5.390 1.00 95.94 85 LYS A N 1
ATOM 654 C CA . LYS A 1 85 ? -0.659 8.317 -4.822 1.00 95.94 85 LYS A CA 1
ATOM 655 C C . LYS A 1 85 ? -0.708 7.906 -3.354 1.00 95.94 85 LYS A C 1
ATOM 657 O O . LYS A 1 85 ? -1.453 8.498 -2.583 1.00 95.94 85 LYS A O 1
ATOM 662 N N . THR A 1 86 ? 0.086 6.914 -2.955 1.00 94.94 86 THR A N 1
ATOM 663 C CA . THR A 1 86 ? 0.171 6.495 -1.550 1.00 94.94 86 THR A CA 1
ATOM 664 C C . THR A 1 86 ? 0.795 7.581 -0.681 1.00 94.94 86 THR A C 1
ATOM 666 O O . THR A 1 86 ? 0.328 7.798 0.431 1.00 94.94 86 THR A O 1
ATOM 669 N N . ILE A 1 87 ? 1.822 8.279 -1.174 1.00 94.06 87 ILE A N 1
ATOM 670 C CA . ILE A 1 87 ? 2.435 9.397 -0.446 1.00 94.06 87 ILE A CA 1
ATOM 671 C C . ILE A 1 87 ? 1.441 10.550 -0.282 1.00 94.06 87 ILE A C 1
ATOM 673 O O . ILE A 1 87 ? 1.300 11.061 0.824 1.00 94.06 87 ILE A O 1
ATOM 677 N N . LEU A 1 88 ? 0.700 10.900 -1.337 1.00 93.69 88 LEU A N 1
ATOM 678 C CA . LEU A 1 88 ? -0.365 11.909 -1.255 1.00 93.69 88 LEU A CA 1
ATOM 679 C C . LEU A 1 88 ? -1.465 11.498 -0.267 1.00 93.69 88 LEU A C 1
ATOM 681 O O . LEU A 1 88 ? -1.934 12.310 0.524 1.00 93.69 88 LEU A O 1
ATOM 685 N N . LEU A 1 89 ? -1.860 10.222 -0.280 1.00 92.38 89 LEU A N 1
ATOM 686 C CA . LEU A 1 89 ? -2.844 9.699 0.664 1.00 92.38 89 LEU A CA 1
ATOM 687 C C . LEU A 1 89 ? -2.324 9.770 2.104 1.00 92.38 89 LEU A C 1
ATOM 689 O O . LEU A 1 89 ? -3.062 10.163 3.001 1.00 92.38 89 LEU A O 1
ATOM 693 N N . ALA A 1 90 ? -1.060 9.411 2.326 1.00 90.75 90 ALA A N 1
ATOM 694 C CA . ALA A 1 90 ? -0.430 9.499 3.636 1.00 90.75 90 ALA A CA 1
ATOM 695 C C . ALA A 1 90 ? -0.385 10.947 4.146 1.00 90.75 90 ALA A C 1
ATOM 697 O O . ALA A 1 90 ? -0.636 11.173 5.325 1.00 90.75 90 ALA A O 1
ATOM 698 N N . GLU A 1 91 ? -0.122 11.919 3.269 1.00 90.12 91 GLU A N 1
ATOM 699 C CA . GLU A 1 91 ? -0.168 13.344 3.608 1.00 90.12 91 GLU A CA 1
ATOM 700 C C . GLU A 1 91 ? -1.572 13.776 4.056 1.00 90.12 91 GLU A C 1
ATOM 702 O O . GLU A 1 91 ? -1.715 14.347 5.136 1.00 90.12 91 GLU A O 1
ATOM 707 N N . GLU A 1 92 ? -2.616 13.439 3.291 1.00 88.75 92 GLU A N 1
ATOM 708 C CA . GLU A 1 92 ? -4.010 13.773 3.638 1.00 88.75 92 GLU A CA 1
ATOM 709 C C . GLU A 1 92 ? -4.502 13.061 4.913 1.00 88.75 92 GLU A C 1
ATOM 711 O O . GLU A 1 92 ? -5.370 13.575 5.617 1.00 88.75 92 GLU A O 1
ATOM 716 N N . LEU A 1 93 ? -3.944 11.890 5.234 1.00 86.00 93 LEU A N 1
ATOM 717 C CA . LEU A 1 93 ? -4.219 11.151 6.472 1.00 86.00 93 LEU A CA 1
ATOM 718 C C . LEU A 1 93 ? -3.330 11.580 7.653 1.00 86.00 93 LEU A C 1
ATOM 720 O O . LEU A 1 93 ? -3.423 10.984 8.730 1.00 86.00 93 LEU A O 1
ATOM 724 N N . GLU A 1 94 ? -2.467 12.584 7.462 1.00 86.62 94 GLU A N 1
ATOM 725 C CA . GLU A 1 94 ? -1.479 13.049 8.446 1.00 86.62 94 GLU A CA 1
ATOM 726 C C . GLU A 1 94 ? -0.587 11.907 8.972 1.00 86.62 94 GLU A C 1
ATOM 728 O O . GLU A 1 94 ? -0.184 11.849 10.139 1.00 86.62 94 GLU A O 1
ATOM 733 N N . MET A 1 95 ? -0.282 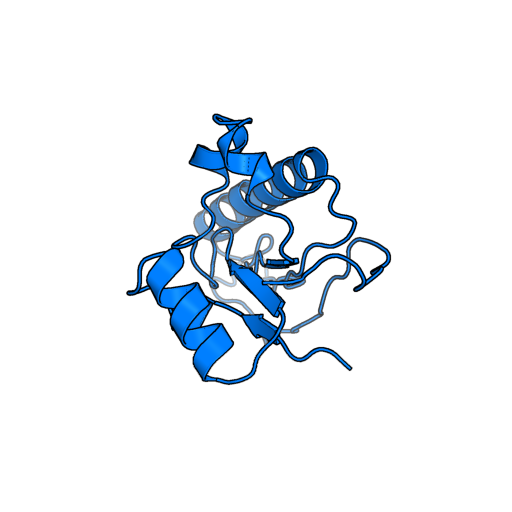10.954 8.097 1.00 82.62 95 MET A N 1
ATOM 734 C CA . MET A 1 95 ? 0.480 9.766 8.426 1.00 82.62 95 MET A CA 1
ATOM 735 C C . MET A 1 95 ? 1.971 9.999 8.267 1.00 82.62 95 MET A C 1
ATOM 737 O O . MET A 1 95 ? 2.489 10.244 7.182 1.00 82.62 95 MET A O 1
ATOM 741 N N . GLY A 1 96 ? 2.688 9.830 9.374 1.00 76.31 96 GLY A N 1
ATOM 742 C CA . GLY A 1 96 ? 4.130 10.016 9.400 1.00 76.31 96 GLY A CA 1
ATOM 743 C C . GLY A 1 96 ? 4.942 8.870 8.804 1.00 76.31 96 GLY A C 1
ATOM 744 O O . GLY A 1 96 ? 6.151 9.039 8.734 1.00 76.31 96 GLY A O 1
ATOM 745 N N . VAL A 1 97 ? 4.338 7.720 8.452 1.00 80.00 97 VAL A N 1
ATOM 746 C CA . VAL A 1 97 ? 5.053 6.528 7.952 1.00 80.00 97 VAL A CA 1
ATOM 747 C C . VAL A 1 97 ? 4.241 5.733 6.930 1.00 80.00 97 VAL A C 1
ATOM 749 O O . VAL A 1 97 ? 3.082 5.399 7.167 1.00 80.00 97 VAL A O 1
ATOM 752 N N . VAL A 1 98 ? 4.909 5.361 5.834 1.00 87.81 98 VAL A N 1
ATOM 753 C CA . VAL A 1 98 ? 4.465 4.372 4.840 1.00 87.81 98 VAL A CA 1
ATOM 754 C C . VAL A 1 98 ? 5.498 3.248 4.778 1.00 87.81 98 VAL A C 1
ATOM 756 O O . VAL A 1 98 ? 6.701 3.519 4.738 1.00 87.81 98 VAL A O 1
ATOM 759 N N . CYS A 1 99 ? 5.040 1.997 4.751 1.00 90.12 99 CYS A N 1
ATOM 760 C CA . CYS A 1 99 ? 5.880 0.820 4.545 1.00 90.12 99 CYS A CA 1
ATOM 761 C C . CYS A 1 99 ? 6.028 0.523 3.049 1.00 90.12 99 CYS A C 1
ATOM 763 O O . CYS A 1 99 ? 5.044 0.400 2.316 1.00 90.12 99 CYS A O 1
ATOM 765 N N . LEU A 1 100 ? 7.265 0.386 2.578 1.00 87.94 100 LEU A N 1
ATOM 766 C CA . LEU A 1 100 ? 7.568 0.094 1.177 1.00 87.94 100 LEU A CA 1
ATOM 767 C C . LEU A 1 100 ? 8.815 -0.777 1.029 1.00 87.94 100 LEU A C 1
ATOM 769 O O . LEU A 1 100 ? 9.663 -0.863 1.921 1.00 87.94 100 LEU A O 1
ATOM 773 N N . PHE A 1 101 ? 8.933 -1.392 -0.146 1.00 88.12 101 PHE A N 1
ATOM 774 C CA . PHE A 1 101 ? 10.171 -2.018 -0.593 1.00 88.12 101 PHE A CA 1
ATOM 775 C C . PHE A 1 101 ? 11.046 -0.995 -1.312 1.00 88.12 101 PHE A C 1
ATOM 777 O O . PHE A 1 101 ? 10.553 -0.177 -2.085 1.00 88.12 101 PHE A O 1
ATOM 784 N N . SER A 1 102 ? 12.361 -1.107 -1.133 1.00 83.44 102 SER A N 1
ATOM 785 C CA . SER A 1 102 ? 13.352 -0.318 -1.878 1.00 83.44 102 SER A CA 1
ATOM 786 C C . SER A 1 102 ? 13.344 -0.570 -3.393 1.00 83.44 102 SER A C 1
ATOM 788 O O . SER A 1 102 ? 13.921 0.207 -4.149 1.00 83.44 102 SER A O 1
ATOM 790 N N . GLY A 1 103 ? 12.718 -1.662 -3.841 1.00 83.38 103 GLY A N 1
ATOM 791 C CA . GLY A 1 103 ? 12.770 -2.125 -5.224 1.00 83.38 103 GLY A CA 1
ATOM 792 C C . GLY A 1 103 ? 14.060 -2.885 -5.555 1.00 83.38 103 GLY A C 1
ATOM 793 O O . GLY A 1 103 ? 14.958 -3.033 -4.725 1.00 83.38 103 GLY A O 1
ATOM 794 N N . CYS A 1 104 ? 14.125 -3.419 -6.774 1.00 87.69 104 CYS A N 1
ATOM 795 C CA . CYS A 1 104 ? 15.233 -4.235 -7.264 1.00 87.69 104 CYS A CA 1
ATOM 796 C C . CYS A 1 104 ? 15.458 -3.984 -8.771 1.00 87.69 104 CYS A C 1
ATOM 798 O O . CYS A 1 104 ? 14.577 -4.321 -9.573 1.00 87.69 104 CYS A O 1
ATOM 800 N N . PRO A 1 105 ? 16.607 -3.406 -9.166 1.00 85.75 105 PRO A N 1
ATOM 801 C CA . PRO A 1 105 ? 16.905 -3.116 -10.562 1.00 85.75 105 PRO A CA 1
ATOM 802 C C . PRO A 1 105 ? 17.342 -4.364 -11.342 1.00 85.75 105 PRO A C 1
ATOM 804 O O . PRO A 1 105 ? 17.677 -5.411 -10.778 1.00 85.75 105 PRO A O 1
ATOM 807 N N . GLY A 1 106 ? 17.375 -4.241 -12.671 1.00 84.62 106 GLY A N 1
ATOM 808 C CA . GLY A 1 106 ? 18.105 -5.182 -13.520 1.00 84.62 106 GLY A CA 1
ATOM 809 C C . GLY A 1 106 ? 19.613 -5.100 -13.255 1.00 84.62 106 GLY A C 1
ATOM 810 O O . GLY A 1 106 ? 20.142 -4.039 -12.930 1.00 84.62 106 GLY A O 1
ATOM 811 N N . GLY A 1 107 ? 20.331 -6.213 -13.411 1.00 82.44 107 GLY A N 1
ATOM 812 C CA . GLY A 1 107 ? 21.792 -6.238 -13.263 1.00 82.44 107 GLY A CA 1
ATOM 813 C C . GLY A 1 107 ? 22.559 -5.728 -14.485 1.00 82.44 107 GLY A C 1
ATOM 814 O O . GLY A 1 107 ? 23.785 -5.664 -14.450 1.00 82.44 107 GLY A O 1
ATOM 815 N N . SER A 1 108 ? 21.864 -5.408 -15.575 1.00 84.19 108 SER A N 1
ATOM 816 C CA . SER A 1 108 ? 22.405 -4.794 -16.785 1.00 84.19 108 SER A CA 1
ATOM 817 C C . SER A 1 108 ? 21.304 -4.017 -17.512 1.00 84.19 108 SER A C 1
ATOM 819 O O . SER A 1 108 ? 20.121 -4.209 -17.237 1.00 84.19 108 SER A O 1
ATOM 821 N N . LYS A 1 109 ? 21.680 -3.185 -18.492 1.00 78.00 109 LYS A N 1
ATOM 822 C CA . LYS A 1 109 ? 20.727 -2.429 -19.326 1.00 78.00 109 LYS A CA 1
ATOM 823 C C . LYS A 1 109 ? 19.788 -3.311 -20.163 1.00 78.00 109 LYS A C 1
ATOM 825 O O . LYS A 1 109 ? 18.791 -2.810 -20.662 1.00 78.00 109 LYS A O 1
ATOM 830 N N . PHE A 1 110 ? 20.125 -4.588 -20.350 1.00 83.88 110 PHE A N 1
ATOM 831 C CA . PHE A 1 110 ? 19.348 -5.533 -21.157 1.00 83.88 110 PHE A CA 1
ATOM 832 C C . PHE A 1 110 ? 18.615 -6.577 -20.306 1.00 83.88 110 PHE A C 1
ATOM 834 O O . PHE A 1 110 ? 17.884 -7.407 -20.851 1.00 83.88 110 PHE A O 1
ATOM 841 N N . ASP A 1 111 ? 18.818 -6.568 -18.985 1.00 83.38 111 ASP A N 1
ATOM 842 C CA . ASP A 1 111 ? 18.154 -7.509 -18.089 1.00 83.38 111 ASP A CA 1
ATOM 843 C C . ASP A 1 111 ? 16.653 -7.199 -18.074 1.00 83.38 111 ASP A C 1
ATOM 845 O O . ASP A 1 111 ? 16.255 -6.052 -17.910 1.00 83.38 111 ASP A O 1
ATOM 849 N N . LYS A 1 112 ? 15.814 -8.229 -18.216 1.00 82.81 112 LYS A N 1
ATOM 850 C CA . LYS A 1 112 ? 14.342 -8.111 -18.147 1.00 82.81 112 LYS A CA 1
ATOM 851 C C . LYS A 1 112 ? 13.762 -8.576 -16.810 1.00 82.81 112 LYS A C 1
ATOM 853 O O . LYS A 1 112 ? 12.548 -8.553 -16.611 1.00 82.81 112 LYS A O 1
ATOM 858 N N . THR A 1 113 ? 14.624 -9.027 -15.905 1.00 82.44 113 THR A N 1
ATOM 859 C CA . THR A 1 113 ? 14.264 -9.618 -14.614 1.00 82.44 113 THR A CA 1
ATOM 860 C C . THR A 1 113 ? 15.099 -8.990 -13.496 1.00 82.44 113 THR A C 1
ATOM 862 O O . THR A 1 113 ? 16.297 -8.773 -13.706 1.00 82.44 113 THR A O 1
ATOM 865 N N . PRO A 1 114 ? 14.519 -8.721 -12.313 1.00 76.88 114 PRO A N 1
ATOM 866 C CA . PRO A 1 114 ? 15.272 -8.227 -11.158 1.00 76.88 114 PRO A CA 1
ATOM 867 C C . PRO A 1 114 ? 16.331 -9.240 -10.688 1.00 76.88 114 PRO A C 1
ATOM 869 O O . PRO A 1 114 ? 16.126 -10.450 -10.820 1.00 76.88 114 PRO A O 1
ATOM 872 N N . LYS A 1 115 ? 17.444 -8.779 -10.100 1.00 68.56 115 LYS A N 1
ATOM 873 C CA . LYS A 1 115 ? 18.444 -9.658 -9.457 1.00 68.56 115 LYS A CA 1
ATOM 874 C C . LYS A 1 115 ? 18.417 -9.508 -7.936 1.00 68.56 115 LYS A C 1
ATOM 876 O O . LYS A 1 115 ? 18.858 -8.489 -7.428 1.00 68.56 115 LYS A O 1
ATOM 881 N N . ALA A 1 116 ? 17.964 -10.569 -7.257 1.00 55.91 116 ALA A N 1
ATOM 882 C CA . ALA A 1 116 ? 17.805 -10.723 -5.805 1.00 55.91 116 ALA A CA 1
ATOM 883 C C . ALA A 1 116 ? 16.992 -9.602 -5.125 1.00 55.91 116 ALA A C 1
ATOM 885 O O . ALA A 1 116 ? 17.378 -8.437 -5.094 1.00 55.91 116 ALA A O 1
ATOM 886 N N . ALA A 1 117 ? 15.854 -9.970 -4.533 1.00 47.75 117 ALA A N 1
ATOM 887 C CA . ALA A 1 117 ? 15.053 -9.056 -3.730 1.00 47.75 117 ALA A CA 1
ATOM 888 C C . ALA A 1 117 ? 15.861 -8.596 -2.504 1.00 47.75 117 ALA A C 1
ATOM 890 O O . ALA A 1 117 ? 15.944 -9.304 -1.503 1.00 47.75 117 ALA A O 1
ATOM 891 N N . VAL A 1 118 ? 16.459 -7.407 -2.569 1.00 42.66 118 VAL A N 1
ATOM 892 C CA . VAL A 1 118 ? 16.841 -6.688 -1.355 1.00 42.66 118 VAL A CA 1
ATOM 893 C C . VAL A 1 118 ? 15.543 -6.130 -0.791 1.00 42.66 118 VAL A C 1
ATOM 895 O O . VAL A 1 118 ? 15.013 -5.136 -1.280 1.00 42.66 118 VAL A O 1
ATOM 898 N N . ILE A 1 119 ? 14.986 -6.822 0.200 1.00 45.09 119 ILE A N 1
ATOM 899 C CA . ILE A 1 119 ? 13.865 -6.317 0.993 1.00 45.09 119 ILE A CA 1
ATOM 900 C C . ILE A 1 119 ? 14.462 -5.322 1.992 1.00 45.09 119 ILE A C 1
ATOM 902 O O . ILE A 1 119 ? 14.760 -5.662 3.133 1.00 45.09 119 ILE A O 1
ATOM 906 N N . GLY A 1 120 ? 14.726 -4.098 1.539 1.00 43.19 120 GLY A N 1
ATOM 907 C CA . GLY A 1 120 ? 14.938 -2.978 2.446 1.00 43.19 120 GLY A CA 1
ATOM 908 C C . GLY A 1 120 ? 13.577 -2.439 2.865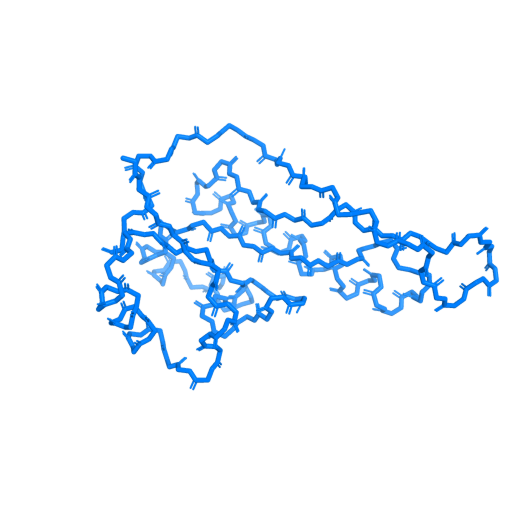 1.00 43.19 120 GLY A C 1
ATOM 909 O O . GLY A 1 120 ? 12.826 -1.996 1.995 1.00 43.19 120 GLY A O 1
ATOM 910 N N . LEU A 1 121 ? 13.254 -2.469 4.165 1.00 44.38 121 LEU A N 1
ATOM 911 C CA . LEU A 1 121 ? 12.178 -1.630 4.693 1.00 44.38 121 LEU A CA 1
ATOM 912 C C . LEU A 1 121 ? 12.628 -0.173 4.559 1.00 44.38 121 LEU A C 1
ATOM 914 O O . LEU A 1 121 ? 13.500 0.290 5.296 1.00 44.38 121 LEU A O 1
ATOM 918 N N . GLY A 1 122 ? 12.053 0.539 3.595 1.00 41.97 122 GLY A N 1
ATOM 919 C CA . GLY A 1 122 ? 12.143 1.990 3.557 1.00 41.97 122 GLY A CA 1
ATOM 920 C C . GLY A 1 122 ? 11.139 2.557 4.550 1.00 41.97 122 GLY A C 1
ATOM 921 O O . GLY A 1 122 ? 9.941 2.479 4.303 1.00 41.97 122 GLY A O 1
ATOM 922 N N . PHE A 1 123 ? 11.610 3.113 5.665 1.00 42.41 123 PHE A N 1
ATOM 923 C CA . PHE A 1 123 ? 10.775 3.927 6.545 1.00 42.41 123 PHE A CA 1
ATOM 924 C C . PHE A 1 123 ? 10.897 5.385 6.108 1.00 42.41 123 PHE A C 1
ATOM 926 O O . PHE A 1 123 ? 11.950 6.000 6.284 1.00 42.41 123 PHE A O 1
ATOM 933 N N . ILE A 1 124 ? 9.834 5.952 5.546 1.00 42.31 124 ILE A N 1
ATOM 934 C CA . ILE A 1 124 ? 9.737 7.403 5.370 1.00 42.31 124 ILE A CA 1
ATOM 935 C C . ILE A 1 124 ? 9.040 7.945 6.621 1.00 42.31 124 ILE A C 1
ATOM 937 O O . ILE A 1 124 ? 7.821 7.955 6.662 1.00 42.31 124 ILE A O 1
ATOM 941 N N . GLY A 1 125 ? 9.819 8.332 7.643 1.00 36.19 125 GLY A N 1
ATOM 942 C CA . GLY A 1 125 ? 9.372 9.094 8.824 1.00 36.19 125 GLY A CA 1
ATOM 943 C C . GLY A 1 125 ? 9.380 8.364 10.184 1.00 36.19 125 GLY A C 1
ATOM 944 O O . GLY A 1 125 ? 9.728 7.188 10.291 1.00 36.19 125 GLY A O 1
ATOM 945 N N . LYS A 1 126 ? 9.094 9.108 11.268 1.00 29.16 126 LYS A N 1
ATOM 946 C CA . LYS A 1 126 ? 9.093 8.623 12.665 1.00 29.16 126 LYS A CA 1
ATOM 947 C C . LYS A 1 126 ? 7.713 8.079 13.036 1.00 29.16 126 LYS A C 1
ATOM 949 O O . LYS A 1 126 ? 6.723 8.795 12.947 1.00 29.16 126 LYS A O 1
ATOM 954 N N . VAL A 1 127 ? 7.670 6.855 13.556 1.00 36.62 127 VAL A N 1
ATOM 955 C CA . VAL A 1 127 ? 6.456 6.251 14.114 1.00 36.62 127 VAL A CA 1
ATOM 956 C C . VAL A 1 127 ? 6.206 6.781 15.535 1.00 36.62 127 VAL A C 1
ATOM 958 O O . VAL A 1 127 ? 7.048 6.613 16.415 1.00 36.62 127 VAL A O 1
ATOM 961 N N . HIS A 1 128 ? 5.036 7.374 15.782 1.00 33.16 128 HIS A N 1
ATOM 962 C CA . HIS A 1 128 ? 4.352 7.249 17.074 1.00 33.16 128 HIS A CA 1
ATOM 963 C C . HIS A 1 128 ? 3.218 6.237 16.865 1.00 33.16 128 HIS A C 1
ATOM 965 O O . HIS A 1 128 ? 2.210 6.550 16.239 1.00 33.16 128 HIS A O 1
ATOM 971 N N . CYS A 1 129 ? 3.394 5.006 17.357 1.00 40.47 129 CYS A N 1
ATOM 972 C CA . CYS A 1 129 ? 2.431 3.892 17.262 1.00 40.47 129 CYS A CA 1
ATOM 973 C C . CYS A 1 129 ? 1.159 4.111 18.107 1.00 40.47 129 CYS A C 1
ATOM 975 O O . CYS A 1 129 ? 0.443 3.159 18.415 1.00 40.47 129 CYS A O 1
ATOM 977 N N . GLU A 1 130 ? 0.892 5.333 18.557 1.00 43.66 130 GLU A N 1
ATOM 978 C CA . GLU A 1 130 ? -0.136 5.586 19.564 1.00 43.66 130 GLU A CA 1
ATOM 979 C C . GLU A 1 130 ? -1.551 5.633 18.966 1.00 43.66 130 GLU A C 1
ATOM 981 O O . GLU A 1 130 ? -2.496 5.409 19.708 1.00 43.66 130 GLU A O 1
ATOM 986 N N . ASN A 1 131 ? -1.703 5.783 17.638 1.00 48.53 131 ASN A N 1
ATOM 987 C CA . ASN A 1 131 ? -2.996 6.063 16.988 1.00 48.53 131 ASN A CA 1
ATOM 988 C C . ASN A 1 131 ? -3.460 5.038 15.923 1.00 48.53 131 ASN A C 1
ATOM 990 O O . ASN A 1 131 ? -4.293 5.385 15.091 1.00 48.53 131 ASN A O 1
ATOM 994 N N . ILE A 1 132 ? -2.933 3.805 15.912 1.00 54.09 132 ILE A N 1
ATOM 995 C CA . ILE A 1 132 ? -3.244 2.761 14.898 1.00 54.09 132 ILE A CA 1
ATOM 996 C C . ILE A 1 132 ? -4.248 1.721 15.444 1.00 54.09 132 ILE A C 1
ATOM 998 O O . ILE A 1 132 ? -4.149 0.531 15.158 1.00 54.09 132 ILE A O 1
ATOM 1002 N N . ASP A 1 133 ? -5.183 2.153 16.288 1.00 61.47 133 ASP A N 1
ATOM 1003 C CA . ASP A 1 133 ? -6.155 1.258 16.931 1.00 61.47 133 ASP A CA 1
ATOM 1004 C C . ASP A 1 133 ? -7.239 0.840 15.955 1.00 61.47 133 ASP A C 1
ATOM 1006 O O . ASP A 1 133 ? -7.748 1.710 15.248 1.00 61.47 133 ASP A O 1
ATOM 1010 N N . ILE A 1 134 ? -7.560 -0.461 15.899 1.00 60.41 134 ILE A N 1
ATOM 1011 C CA . ILE A 1 134 ? -8.697 -1.028 15.146 1.00 60.41 134 ILE A CA 1
ATOM 1012 C C . ILE A 1 134 ? -10.020 -0.458 15.635 1.00 60.41 134 ILE A C 1
ATOM 1014 O O . ILE A 1 134 ? -10.301 -0.539 16.848 1.00 60.41 134 ILE A O 1
#

InterPro domains:
  IPR036237 Xylose isomerase-like superfamily [SSF51658] (1-112)

Mean predicted aligned error: 6.74 Å

Organism: NCBI:txid412755

Secondary structure (DSSP, 8-state):
---EEEGGGGTTS-HHHHHHHHHHTT--EEEEE-SSTT--SS--HHHHTT-HHHHTT--SEEEE---TT-SSHHHHHHHHHHHHHHHHHHHHTT-S-EEEE-----SSTT--S--S----EEE-S---GGG---

Foldseek 3Di:
DFAEDEQLVVLVDAQVRSVVVCVVVVGWFYEAEQDAPSHHSHHDLVVCVVPLPVLVVDPHAYELEAALQQLDNVRNVVSVVSVVSVVVSCVSNVHFWHWYAPHFHAPDNPRNGGDDRPRDGDTRGDDPVPGRGD

Sequence (134 aa):
MKLGVLTSLFGSLDYEEMLARVVEAGLEAVELGTGNYPGKAHCSPDELLNDREALKRYKKALSCHGNPIHPQEEIAQAHHQVFEKTILLAEELEMGVVCLFSGCPGGSKFDKTPKAAVIGLGFIGKVHCENIDI

pLDDT: mean 83.19, std 17.07, range [29.16, 97.31]

Radius of gyration: 15.58 Å; Cα contacts (8 Å, |Δi|>4): 255; chains: 1; bounding box: 38×27×44 Å

Nearest PDB structures (foldseek):
  8rly-assembly2_B  TM=5.352E-01  e=1.868E-02  Escherichia coli
  2nqj-assembly1_A  TM=5.072E-01  e=1.532E-02  Escherichia coli
  4hno-assembly1_A  TM=5.090E-01  e=4.122E-02  Thermotoga maritima MSB8
  4qhr-assembly1_A  TM=4.898E-01  e=1.770E+00  Acinetobacter baumannii ACICU
  5ul3-assembly1_A  TM=3.497E-01  e=8.072E+00  Priestia megaterium

Solvent-accessible surface area (backbone atoms only — not comparable to full-atom values): 7356 Å² total; per-residue (Å²): 134,86,47,64,45,69,44,49,88,42,58,89,48,56,65,66,59,36,50,52,53,40,50,74,72,73,38,45,28,48,29,39,17,45,21,62,74,42,30,35,76,77,32,45,43,80,57,42,73,74,30,72,72,63,42,77,76,54,55,53,43,41,29,45,36,37,30,55,48,30,43,42,60,72,55,8,52,54,27,36,55,44,46,54,42,46,53,54,43,29,57,77,56,72,47,48,48,46,47,28,43,70,28,32,44,31,87,46,98,80,35,76,52,59,59,70,85,55,80,41,79,44,71,56,61,70,84,75,85,85,64,36,68,115